Protein AF-A0A7V3CR57-F1 (afdb_monomer_lite)

Secondary structure (DSSP, 8-state):
-----EEEE-TT--EEEE--S---HHHHHHHHHHHHHHTGGGTHHHHHHHHHHHHHHH--EE-TTSEE-TT-B-S--TT-EE-TT-EE-TT-EE-TT-EEE-SS--SS--S-EE-TT-EE-TT-EEESS-EE-TT-EEPTT-EE-S-B-TT-EEETTTTEEE--TTS----

Radius of gyration: 16.25 Å; chains: 1; bounding box: 46×48×42 Å

pLDDT: mean 86.48, std 19.61, range [27.59, 98.75]

Structure (mmCIF, N/CA/C/O backbone):
data_AF-A0A7V3CR57-F1
#
_entry.id   AF-A0A7V3CR57-F1
#
loop_
_atom_site.group_PDB
_atom_site.id
_atom_site.type_symbol
_atom_site.label_atom_id
_atom_site.label_alt_id
_atom_site.label_comp_id
_atom_site.label_asym_id
_atom_site.label_entity_id
_atom_site.label_seq_id
_atom_site.pdbx_PDB_ins_code
_atom_site.Cartn_x
_atom_site.Cartn_y
_atom_site.Cartn_z
_atom_site.occupancy
_atom_site.B_iso_or_equiv
_atom_site.auth_seq_id
_atom_site.auth_comp_id
_atom_site.auth_asym_id
_atom_site.auth_atom_id
_atom_site.pdbx_PDB_model_num
ATOM 1 N N . MET A 1 1 ? -7.092 1.877 27.125 1.00 27.59 1 MET A N 1
ATOM 2 C CA . MET A 1 1 ? -7.944 1.140 26.165 1.00 27.59 1 MET A CA 1
ATOM 3 C C . MET A 1 1 ? -7.720 1.702 24.770 1.00 27.59 1 MET A C 1
ATOM 5 O O . MET A 1 1 ? -8.036 2.859 24.528 1.00 27.59 1 MET A O 1
ATOM 9 N N . SER A 1 2 ? -7.042 0.931 23.917 1.00 32.34 2 SER A N 1
ATOM 10 C CA . SER A 1 2 ? -6.580 1.329 22.581 1.00 32.34 2 SER A CA 1
ATOM 11 C C . SER A 1 2 ? -7.723 1.211 21.572 1.00 32.34 2 SER A C 1
ATOM 13 O O . SER A 1 2 ? -8.322 0.146 21.473 1.00 32.34 2 SER A O 1
ATOM 15 N N . ALA A 1 3 ? -8.020 2.283 20.836 1.00 33.44 3 ALA A N 1
ATOM 16 C CA . ALA A 1 3 ? -8.978 2.278 19.732 1.00 33.44 3 ALA A CA 1
ATOM 17 C C . ALA A 1 3 ? -8.383 1.498 18.545 1.00 33.44 3 ALA A C 1
ATOM 19 O O . ALA A 1 3 ? -7.782 2.085 17.645 1.00 33.44 3 ALA A O 1
ATOM 20 N N . TYR A 1 4 ? -8.465 0.170 18.607 1.00 40.38 4 TYR A N 1
ATOM 21 C CA . TYR A 1 4 ? -8.192 -0.716 17.480 1.00 40.38 4 TYR A CA 1
ATOM 22 C C . TYR A 1 4 ? -9.405 -0.717 16.561 1.00 40.38 4 TYR A C 1
ATOM 24 O O . TYR A 1 4 ? -10.525 -0.691 17.060 1.00 40.38 4 TYR A O 1
ATOM 32 N N . VAL A 1 5 ? -9.142 -0.698 15.250 1.00 47.59 5 VAL A N 1
ATOM 33 C CA . VAL A 1 5 ? -10.081 -0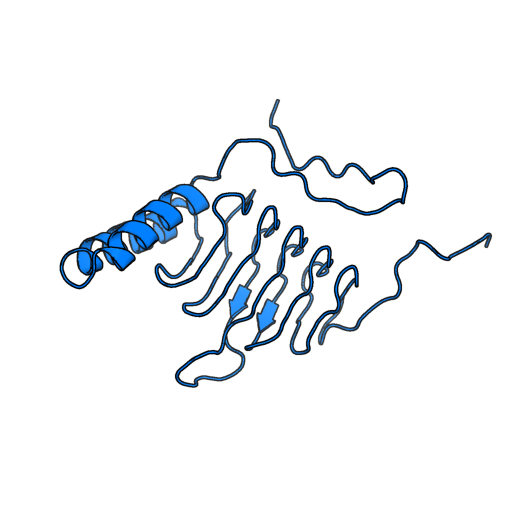.899 14.133 1.00 47.59 5 VAL A CA 1
ATOM 34 C C . VAL A 1 5 ? -11.420 -1.446 14.614 1.00 47.59 5 VAL A C 1
ATOM 36 O O . VAL A 1 5 ? -11.501 -2.601 15.030 1.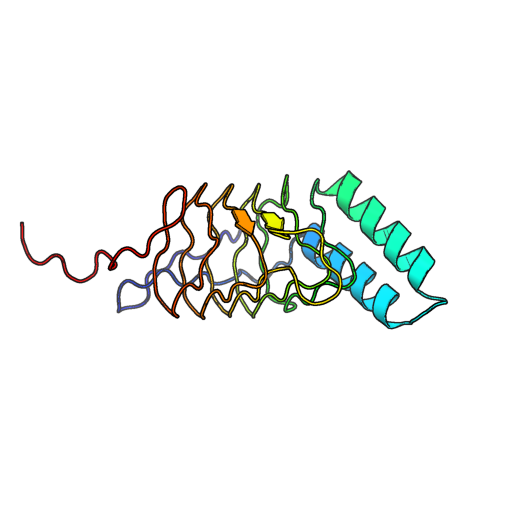00 47.59 5 VAL A O 1
ATOM 39 N N . GLU A 1 6 ? -12.463 -0.622 14.576 1.00 42.06 6 GLU A N 1
ATOM 40 C CA . GLU A 1 6 ? -13.809 -1.123 14.813 1.00 42.06 6 GLU A CA 1
ATOM 41 C C . GLU A 1 6 ? -14.145 -1.992 13.595 1.00 42.06 6 GLU A C 1
ATOM 43 O O . GLU A 1 6 ? -14.562 -1.492 12.553 1.00 42.06 6 GLU A O 1
ATOM 48 N N . MET A 1 7 ? -13.870 -3.297 13.690 1.00 45.91 7 MET A N 1
ATOM 49 C CA . MET A 1 7 ? -14.353 -4.318 12.758 1.00 45.91 7 MET A CA 1
ATOM 50 C C . MET A 1 7 ? -15.847 -4.524 13.027 1.00 45.91 7 MET A C 1
ATOM 52 O O . MET A 1 7 ? -16.288 -5.600 13.415 1.00 45.91 7 MET A O 1
ATOM 56 N N . CYS A 1 8 ? -16.625 -3.451 12.918 1.00 36.47 8 CYS A N 1
ATOM 57 C CA . CYS A 1 8 ? -18.067 -3.525 13.023 1.00 36.47 8 CYS A CA 1
ATOM 58 C C . CYS A 1 8 ? -18.576 -3.909 11.639 1.00 36.47 8 CYS A C 1
ATOM 60 O O . CYS A 1 8 ? -18.427 -3.143 10.682 1.00 36.47 8 CYS A O 1
ATOM 62 N N . GLY A 1 9 ? -19.134 -5.113 11.523 1.00 40.66 9 GLY A N 1
ATOM 63 C CA . GLY A 1 9 ? -19.976 -5.432 10.383 1.00 40.66 9 GLY A CA 1
ATOM 64 C C . GLY A 1 9 ? -21.080 -4.380 10.316 1.00 40.66 9 GLY A C 1
ATOM 65 O O . GLY A 1 9 ? -21.832 -4.222 11.276 1.00 40.66 9 GLY A O 1
ATOM 66 N N . ASP A 1 10 ? -21.183 -3.639 9.210 1.00 44.78 10 ASP A N 1
ATOM 67 C CA . ASP A 1 10 ? -22.400 -2.857 8.951 1.00 44.78 10 ASP A CA 1
ATOM 68 C C . ASP A 1 10 ? -23.616 -3.810 9.005 1.00 44.78 10 ASP A C 1
ATOM 70 O O . ASP A 1 10 ? -23.465 -5.026 8.879 1.00 44.78 10 ASP A O 1
ATOM 74 N N . ARG A 1 11 ? -24.842 -3.288 9.107 1.00 41.59 11 ARG A N 1
ATOM 75 C CA . ARG A 1 11 ? -26.119 -4.034 9.067 1.00 41.59 11 ARG A CA 1
ATOM 76 C C . ARG A 1 11 ? -26.283 -4.971 7.853 1.00 41.59 11 ARG A C 1
ATOM 78 O O . ARG A 1 11 ? -27.283 -5.670 7.760 1.00 41.59 11 ARG A O 1
ATOM 85 N N . LYS A 1 12 ? -25.319 -4.978 6.926 1.00 43.38 12 LYS A N 1
ATOM 86 C CA . LYS A 1 12 ? -25.190 -5.846 5.749 1.00 43.38 12 LYS A CA 1
ATOM 87 C C . LYS A 1 12 ? -24.004 -6.833 5.815 1.00 43.38 12 LYS A C 1
ATOM 89 O O . LYS A 1 12 ? -23.621 -7.358 4.780 1.00 43.38 12 LYS A O 1
ATOM 94 N N . GLY A 1 13 ? -23.361 -7.027 6.971 1.00 43.16 13 GLY A N 1
ATOM 95 C CA . GLY A 1 13 ? -22.243 -7.969 7.148 1.00 43.16 13 GLY A CA 1
ATOM 96 C C . GLY A 1 13 ? -20.909 -7.550 6.508 1.00 43.16 13 GLY A C 1
ATOM 97 O O . GLY A 1 13 ? -19.979 -8.348 6.451 1.00 43.16 13 GLY A O 1
ATOM 98 N N . ARG A 1 14 ? -20.779 -6.305 6.026 1.00 45.66 14 ARG A N 1
ATOM 99 C CA . ARG A 1 14 ? -19.540 -5.804 5.406 1.00 45.66 14 ARG A CA 1
ATOM 100 C C . ARG A 1 14 ? -18.522 -5.374 6.458 1.00 45.66 14 ARG A C 1
ATOM 102 O O . ARG A 1 14 ? -18.848 -4.559 7.320 1.00 45.66 14 ARG A O 1
ATOM 109 N N . ILE A 1 15 ? -17.290 -5.875 6.347 1.00 50.78 15 ILE A N 1
ATOM 110 C CA . ILE A 1 15 ? -16.152 -5.446 7.169 1.00 50.78 15 ILE A CA 1
ATOM 111 C C . ILE A 1 15 ? -15.743 -4.047 6.703 1.00 50.78 15 ILE A C 1
ATOM 113 O O . ILE A 1 15 ? -15.013 -3.899 5.729 1.00 50.78 15 ILE A O 1
ATOM 117 N N . VAL A 1 16 ? -16.230 -3.011 7.387 1.00 48.28 16 VAL A N 1
ATOM 118 C CA . VAL A 1 16 ? -15.822 -1.628 7.121 1.00 48.28 16 VAL A CA 1
ATOM 119 C C . VAL A 1 16 ? -14.754 -1.254 8.131 1.00 48.28 16 VAL A C 1
ATOM 121 O O . VAL A 1 16 ? -15.020 -1.151 9.327 1.00 48.28 16 VAL A O 1
ATOM 124 N N . ALA A 1 17 ? -13.534 -1.031 7.661 1.00 51.44 17 ALA A N 1
ATOM 125 C CA . ALA A 1 17 ? -12.469 -0.595 8.537 1.00 51.44 17 ALA A CA 1
ATOM 126 C C . ALA A 1 17 ? -12.650 0.890 8.893 1.00 51.44 17 ALA A C 1
ATOM 128 O O . ALA A 1 17 ? -12.339 1.782 8.108 1.00 51.44 17 ALA A O 1
ATOM 129 N N . ARG A 1 18 ? -13.176 1.183 10.088 1.00 51.72 18 ARG A N 1
ATOM 130 C CA . ARG A 1 18 ? -13.231 2.558 10.601 1.00 51.72 18 ARG A CA 1
ATOM 131 C C . ARG A 1 18 ? -11.968 2.869 11.394 1.00 51.72 18 ARG A C 1
ATOM 133 O O . ARG A 1 18 ? -11.737 2.340 12.481 1.00 51.72 18 ARG A O 1
ATOM 140 N N . SER A 1 19 ? -11.143 3.748 10.829 1.00 52.56 19 SER A N 1
ATOM 141 C CA . SER A 1 19 ? -9.945 4.291 11.469 1.00 52.56 19 SER A CA 1
ATOM 142 C C . SER A 1 19 ? -10.336 5.118 12.700 1.00 52.56 19 SER A C 1
ATOM 144 O O . SER A 1 19 ? -10.881 6.220 12.599 1.00 52.56 19 SER A O 1
ATOM 146 N N . GLY A 1 20 ? -10.063 4.583 13.894 1.00 55.31 20 GLY A N 1
ATOM 147 C CA . GLY A 1 20 ? -10.081 5.360 15.129 1.00 55.31 20 GLY A CA 1
ATOM 148 C C . GLY A 1 20 ? -9.110 6.539 15.006 1.00 55.31 20 GLY A C 1
ATOM 149 O O . GLY A 1 20 ? -8.018 6.407 14.467 1.00 55.31 20 GLY A O 1
ATOM 150 N N . ARG A 1 21 ? -9.509 7.708 15.514 1.00 56.12 21 ARG A N 1
ATOM 151 C CA . ARG A 1 21 ? -8.986 9.065 15.229 1.00 56.12 21 ARG A CA 1
ATOM 152 C C . ARG A 1 21 ? -7.475 9.338 15.473 1.00 56.12 21 ARG A C 1
ATOM 154 O O . ARG A 1 21 ? -7.060 10.496 15.476 1.00 56.12 21 ARG A O 1
ATOM 161 N N . ARG A 1 22 ? -6.621 8.331 15.701 1.00 66.25 22 ARG A N 1
ATOM 162 C CA . ARG A 1 22 ? -5.174 8.478 15.943 1.00 66.25 22 ARG A CA 1
ATOM 163 C C . ARG A 1 22 ? -4.346 7.923 14.780 1.00 66.25 22 ARG A C 1
ATOM 165 O O . ARG A 1 22 ? -4.154 6.720 14.654 1.00 66.25 22 ARG A O 1
ATOM 172 N N . ARG A 1 23 ? -3.763 8.834 13.992 1.00 79.06 23 ARG A N 1
ATOM 173 C CA . ARG A 1 23 ? -2.729 8.515 12.989 1.00 79.06 23 ARG A CA 1
ATOM 174 C C . ARG A 1 23 ? -1.523 7.845 13.648 1.00 79.06 23 ARG A C 1
ATOM 176 O O . ARG A 1 23 ? -1.007 8.394 14.632 1.00 79.06 23 ARG A O 1
ATOM 183 N N . SER A 1 24 ? -1.054 6.736 13.072 1.00 85.25 24 SER A N 1
ATOM 184 C CA . SER A 1 24 ? 0.176 6.066 13.500 1.00 85.25 24 SER A CA 1
ATOM 185 C C . SER A 1 24 ? 1.406 6.945 13.255 1.00 85.25 24 SER A C 1
ATOM 187 O O . SER A 1 24 ? 1.379 7.875 12.443 1.00 85.25 24 SER A O 1
ATOM 189 N N . VAL A 1 25 ? 2.492 6.670 13.982 1.00 90.12 25 VAL A N 1
ATOM 190 C CA . VAL A 1 25 ? 3.756 7.417 13.852 1.00 90.12 25 VAL A CA 1
ATOM 191 C C . VAL A 1 25 ? 4.277 7.362 12.412 1.00 90.12 25 VAL A C 1
ATOM 193 O O . VAL A 1 25 ? 4.692 8.391 11.884 1.00 90.12 25 VAL A O 1
ATOM 196 N N . ALA A 1 26 ? 4.157 6.206 11.749 1.00 90.75 26 ALA A N 1
ATOM 197 C CA . ALA A 1 26 ? 4.559 6.021 10.354 1.00 90.75 26 ALA A CA 1
ATOM 198 C C . ALA A 1 26 ? 3.813 6.973 9.408 1.00 90.75 26 ALA A C 1
ATOM 200 O O . ALA A 1 26 ? 4.446 7.704 8.651 1.00 90.75 26 ALA A O 1
ATOM 201 N N . VAL A 1 27 ? 2.479 7.043 9.510 1.00 92.25 27 VAL A N 1
ATOM 202 C CA . VAL A 1 27 ? 1.662 7.930 8.663 1.00 92.25 27 VAL A CA 1
ATOM 203 C C . VAL A 1 27 ? 1.990 9.402 8.922 1.00 92.25 27 VAL A C 1
ATOM 205 O O . VAL A 1 27 ? 2.058 10.190 7.985 1.00 92.25 27 VAL A O 1
ATOM 208 N N . ARG A 1 28 ? 2.243 9.800 10.177 1.00 93.25 28 ARG A N 1
ATOM 209 C CA . ARG A 1 28 ? 2.628 11.187 10.502 1.00 93.25 28 ARG A CA 1
ATOM 210 C C . ARG A 1 28 ? 3.968 11.574 9.877 1.00 93.25 28 ARG A C 1
ATOM 212 O O . ARG A 1 28 ? 4.059 12.640 9.275 1.00 93.25 28 ARG A O 1
ATOM 219 N N . LEU A 1 29 ? 4.985 10.723 10.015 1.00 94.12 29 LEU A N 1
ATOM 220 C CA . LEU A 1 29 ? 6.309 10.974 9.441 1.00 94.12 29 LEU A CA 1
ATOM 221 C C . LEU A 1 29 ? 6.267 10.966 7.910 1.00 94.12 29 LEU A C 1
ATOM 223 O O . LEU A 1 29 ? 6.880 11.831 7.287 1.00 94.12 29 LEU A O 1
ATOM 227 N N . TYR A 1 30 ? 5.486 10.059 7.315 1.00 95.88 30 TYR A N 1
ATOM 228 C CA . TYR A 1 30 ? 5.212 10.071 5.882 1.00 95.88 30 TYR A CA 1
ATOM 229 C C . TYR A 1 30 ? 4.575 11.396 5.444 1.00 95.88 30 TYR A C 1
ATOM 231 O O . TYR A 1 30 ? 5.086 12.010 4.520 1.00 95.88 30 TYR A O 1
ATOM 239 N N . LEU A 1 31 ? 3.525 11.890 6.113 1.00 94.75 31 LEU A N 1
ATOM 240 C CA . LEU A 1 31 ? 2.863 13.143 5.718 1.00 94.75 31 LEU A CA 1
ATOM 241 C C . LEU A 1 31 ? 3.821 14.345 5.757 1.00 94.75 31 LEU A C 1
ATOM 243 O O . LEU A 1 31 ? 3.773 15.195 4.869 1.00 94.75 31 LEU A O 1
ATOM 247 N N . LEU A 1 32 ? 4.714 14.402 6.751 1.00 95.25 32 LEU A N 1
ATOM 248 C CA . LEU A 1 32 ? 5.763 15.426 6.819 1.00 95.25 32 LEU A CA 1
ATOM 249 C C . LEU A 1 32 ? 6.773 15.275 5.674 1.00 95.25 32 LEU A C 1
ATOM 251 O O . LEU A 1 32 ? 7.138 16.261 5.037 1.00 95.25 32 LEU A O 1
ATOM 255 N N . SER A 1 33 ? 7.207 14.042 5.397 1.00 95.19 33 SER A N 1
ATOM 256 C CA . SER A 1 33 ? 8.144 13.738 4.313 1.00 95.19 33 SER A CA 1
ATOM 257 C C . SER A 1 33 ? 7.543 14.050 2.937 1.00 95.19 33 SER A C 1
ATOM 259 O O . SER A 1 33 ? 8.197 14.685 2.113 1.00 95.19 33 SER A O 1
ATOM 261 N N . HIS A 1 34 ? 6.276 13.694 2.718 1.00 96.12 34 HIS A N 1
ATOM 262 C CA . HIS A 1 34 ? 5.510 14.001 1.516 1.00 96.12 34 HIS A CA 1
ATOM 263 C C . HIS A 1 34 ? 5.361 15.512 1.332 1.00 96.12 34 HIS A C 1
ATOM 265 O O . HIS A 1 34 ? 5.704 16.034 0.277 1.00 96.12 34 HIS A O 1
ATOM 271 N N . GLY A 1 35 ? 4.956 16.244 2.376 1.00 94.44 35 GLY A N 1
ATOM 272 C CA . GLY A 1 35 ? 4.873 17.707 2.327 1.00 94.44 35 GLY A CA 1
ATOM 273 C C . GLY A 1 35 ? 6.213 18.368 1.981 1.00 94.44 35 GLY A C 1
ATOM 274 O O . GLY A 1 35 ? 6.266 19.252 1.128 1.00 94.44 35 GLY A O 1
ATOM 275 N N . ALA A 1 36 ? 7.314 17.891 2.569 1.00 93.75 36 ALA A N 1
ATOM 276 C CA . ALA A 1 36 ? 8.659 18.349 2.229 1.00 93.75 36 ALA A CA 1
ATOM 277 C C . ALA A 1 36 ? 9.051 18.008 0.781 1.00 93.75 36 ALA A C 1
ATOM 279 O O . ALA A 1 36 ? 9.702 18.807 0.113 1.00 93.75 36 ALA A O 1
ATOM 280 N N . CYS A 1 37 ? 8.634 16.846 0.271 1.00 94.00 37 CYS A N 1
ATOM 281 C CA . CYS A 1 37 ? 8.862 16.452 -1.117 1.00 94.00 37 CYS A CA 1
ATOM 282 C C . CYS A 1 37 ? 8.123 17.381 -2.093 1.00 94.00 37 CYS A C 1
ATOM 284 O O . CYS A 1 37 ? 8.688 17.770 -3.116 1.00 94.00 37 CYS A O 1
ATOM 286 N N . GLN A 1 38 ? 6.894 17.783 -1.756 1.00 92.50 38 GLN A N 1
ATOM 287 C CA . GLN A 1 38 ? 6.087 18.700 -2.567 1.00 92.50 38 GLN A CA 1
ATOM 288 C C . GLN A 1 38 ? 6.625 20.141 -2.566 1.00 92.50 38 GLN A C 1
ATOM 290 O O . GLN A 1 38 ? 6.359 20.895 -3.498 1.00 92.50 38 GLN A O 1
ATOM 295 N N . ALA A 1 39 ? 7.451 20.522 -1.585 1.00 90.62 39 ALA A N 1
ATOM 296 C CA . ALA A 1 39 ? 8.143 21.817 -1.559 1.00 90.62 39 ALA A CA 1
ATOM 297 C C . ALA A 1 39 ? 9.292 21.931 -2.593 1.00 90.62 39 ALA A C 1
ATOM 299 O O . ALA A 1 39 ? 10.031 22.918 -2.616 1.00 90.62 39 ALA A O 1
ATOM 300 N N . GLY A 1 40 ? 9.467 20.926 -3.456 1.00 89.25 40 GLY A N 1
ATOM 301 C CA . GLY A 1 40 ? 10.405 20.951 -4.572 1.00 89.25 40 GLY A CA 1
ATOM 302 C C . GLY A 1 40 ? 11.859 20.705 -4.163 1.00 89.25 40 GLY A C 1
ATOM 303 O O . GLY A 1 40 ? 12.162 20.051 -3.163 1.00 89.25 40 GLY A O 1
ATOM 304 N N . ARG A 1 41 ? 12.800 21.218 -4.969 1.00 87.94 41 ARG A N 1
ATOM 305 C CA . ARG A 1 41 ? 14.237 20.889 -4.868 1.00 87.94 41 ARG A CA 1
ATOM 306 C C . ARG A 1 41 ? 14.844 21.200 -3.496 1.00 87.94 41 ARG A C 1
ATOM 308 O O . ARG A 1 41 ? 15.721 20.464 -3.052 1.00 87.94 41 ARG A O 1
ATOM 315 N N . LEU A 1 42 ? 14.383 22.261 -2.835 1.00 88.44 42 LEU A N 1
ATOM 316 C CA . LEU A 1 42 ? 14.905 22.671 -1.530 1.00 88.44 42 LEU A CA 1
ATOM 317 C C . LEU A 1 42 ? 14.374 21.792 -0.385 1.00 88.44 42 LEU A C 1
ATOM 319 O O . LEU A 1 42 ? 15.081 21.572 0.593 1.00 88.44 42 LEU A O 1
ATOM 323 N N . GLY A 1 43 ? 13.163 21.244 -0.524 1.00 92.31 43 GLY A N 1
ATOM 324 C CA . GLY A 1 43 ? 12.563 20.339 0.460 1.00 92.31 43 GLY A CA 1
ATOM 325 C C . GLY A 1 43 ? 13.009 18.880 0.322 1.00 92.31 43 GLY A C 1
ATOM 326 O O . GLY A 1 43 ? 12.924 18.117 1.283 1.00 92.31 43 GLY A O 1
ATOM 327 N N . TRP A 1 44 ? 13.559 18.486 -0.832 1.00 92.00 44 TRP A N 1
ATOM 328 C CA . TRP A 1 44 ? 13.986 17.107 -1.105 1.00 92.00 44 TRP A CA 1
ATOM 329 C C . TRP A 1 44 ? 14.988 16.511 -0.092 1.00 92.00 44 TRP A C 1
ATOM 331 O O . TRP A 1 44 ? 14.761 15.381 0.354 1.00 92.00 44 TRP A O 1
ATOM 341 N N . PRO A 1 45 ? 16.062 17.213 0.333 1.00 93.94 45 PRO A N 1
ATOM 342 C CA . PRO A 1 45 ? 16.968 16.689 1.358 1.00 93.94 45 PRO A CA 1
ATOM 343 C C . PRO A 1 45 ? 16.245 16.415 2.683 1.00 93.94 45 PRO A C 1
ATOM 345 O O . PRO A 1 45 ? 16.484 15.394 3.329 1.00 93.94 45 PRO A O 1
ATOM 348 N N . PHE A 1 46 ? 15.309 17.291 3.057 1.00 94.44 46 PHE A N 1
ATOM 349 C CA . PHE A 1 46 ? 14.519 17.147 4.275 1.00 94.44 46 PHE A CA 1
ATOM 350 C C . PHE A 1 46 ? 13.501 16.005 4.165 1.00 94.44 46 PHE A C 1
ATOM 352 O O . PHE A 1 46 ? 13.373 15.201 5.088 1.00 94.44 46 PHE A O 1
ATOM 359 N N . ALA A 1 47 ? 12.853 15.853 3.005 1.00 94.62 47 ALA A N 1
ATOM 360 C CA . ALA A 1 47 ? 11.984 14.717 2.710 1.00 94.62 47 ALA A CA 1
ATOM 361 C C . ALA A 1 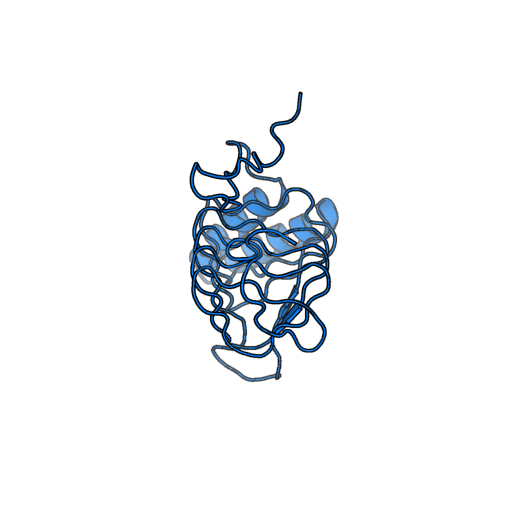47 ? 12.731 13.387 2.882 1.00 94.62 47 ALA A C 1
ATOM 363 O O . ALA A 1 47 ? 12.227 12.479 3.547 1.00 94.62 47 ALA A O 1
ATOM 364 N N . LYS A 1 48 ? 13.962 13.293 2.355 1.00 94.50 48 LYS A N 1
ATOM 365 C CA . LYS A 1 48 ? 14.833 12.120 2.513 1.00 94.50 48 LYS A CA 1
ATOM 366 C C . LYS A 1 48 ? 15.199 11.859 3.971 1.00 94.50 48 LYS A C 1
ATOM 368 O O . LYS A 1 48 ? 15.088 10.717 4.407 1.00 94.50 48 LYS A O 1
ATOM 373 N N . LEU A 1 49 ? 15.595 12.883 4.725 1.00 95.81 49 LEU A N 1
ATOM 374 C CA . LEU A 1 49 ? 15.918 12.743 6.148 1.00 95.81 49 LEU A CA 1
ATOM 375 C C . LEU A 1 49 ? 14.723 12.212 6.956 1.00 95.81 49 LEU A C 1
ATOM 377 O O . LEU A 1 49 ? 14.872 11.278 7.748 1.00 95.81 49 LEU A O 1
ATOM 381 N N . LEU A 1 50 ? 13.532 12.770 6.727 1.00 94.94 50 LEU A N 1
ATOM 382 C CA . LEU A 1 50 ? 12.299 12.327 7.380 1.00 94.94 50 LEU A CA 1
ATOM 383 C C . LEU A 1 50 ? 11.932 10.892 6.996 1.00 94.94 50 LEU A C 1
ATOM 385 O O . LEU A 1 50 ? 11.548 10.108 7.859 1.00 94.94 50 LEU A O 1
ATOM 389 N N . HIS A 1 51 ? 12.091 10.534 5.723 1.00 95.00 51 HIS A N 1
ATOM 390 C CA . HIS A 1 51 ? 11.846 9.182 5.232 1.00 95.00 51 HIS A CA 1
ATOM 391 C C . HIS A 1 51 ? 12.793 8.157 5.874 1.00 95.00 51 HIS A C 1
ATOM 393 O O . HIS A 1 51 ? 12.340 7.136 6.387 1.00 95.00 51 HIS A O 1
ATOM 399 N N . TRP A 1 52 ? 14.096 8.445 5.936 1.00 96.31 52 TRP A N 1
ATOM 400 C CA . TRP A 1 52 ? 15.064 7.585 6.628 1.00 96.31 52 TRP A CA 1
ATOM 401 C C . TRP A 1 52 ? 14.753 7.447 8.120 1.00 96.31 52 TRP A C 1
ATOM 403 O O . TRP A 1 52 ? 14.768 6.339 8.653 1.00 96.31 52 TRP A O 1
ATOM 413 N N . THR A 1 53 ? 14.398 8.550 8.778 1.00 95.31 53 THR A N 1
ATOM 414 C CA . THR A 1 53 ? 13.954 8.536 10.178 1.00 95.31 53 THR A CA 1
ATOM 415 C C . THR A 1 53 ? 12.713 7.655 10.361 1.00 95.31 53 THR A C 1
ATOM 417 O O . THR A 1 53 ? 12.664 6.847 11.287 1.00 95.31 53 THR A O 1
ATOM 420 N N . ALA A 1 54 ? 11.729 7.745 9.459 1.00 94.31 54 ALA A N 1
ATOM 421 C CA . ALA A 1 54 ? 10.537 6.900 9.487 1.00 94.31 54 ALA A CA 1
ATOM 422 C C . ALA A 1 54 ? 10.882 5.410 9.362 1.00 94.31 54 ALA A C 1
ATOM 424 O O . ALA A 1 54 ? 10.367 4.605 10.143 1.00 94.31 54 ALA A O 1
ATOM 425 N N . LYS A 1 55 ? 11.799 5.056 8.453 1.00 94.88 55 LYS A N 1
ATOM 426 C CA . LYS A 1 55 ? 12.280 3.678 8.276 1.00 94.88 55 LYS A CA 1
ATOM 427 C C . LYS A 1 55 ? 12.918 3.130 9.548 1.00 94.88 55 LYS A C 1
ATOM 429 O O . LYS A 1 55 ? 12.573 2.030 9.965 1.00 94.88 55 LYS A O 1
ATOM 434 N N . ILE A 1 56 ? 13.787 3.908 10.194 1.00 96.25 56 ILE A N 1
ATOM 435 C CA . ILE A 1 56 ? 14.478 3.491 11.423 1.00 96.25 56 ILE A CA 1
ATOM 436 C C . ILE A 1 56 ? 13.492 3.325 12.587 1.00 96.25 56 ILE A C 1
ATOM 438 O O . ILE A 1 56 ? 13.549 2.331 13.303 1.00 96.25 56 ILE A O 1
ATOM 442 N N . LEU A 1 57 ? 12.573 4.277 12.774 1.00 95.00 57 LEU A N 1
ATOM 443 C CA . LEU A 1 57 ? 11.683 4.289 13.940 1.00 95.00 57 LEU A CA 1
ATOM 444 C C . LEU A 1 57 ? 10.491 3.335 13.824 1.00 95.00 57 LEU A C 1
ATOM 446 O O . LEU A 1 57 ? 9.955 2.903 14.841 1.00 95.00 57 LEU A O 1
ATOM 450 N N . THR A 1 58 ? 10.023 3.059 12.605 1.00 94.00 58 THR A N 1
ATOM 451 C CA . THR A 1 58 ? 8.755 2.338 12.389 1.00 94.00 58 THR A CA 1
ATOM 452 C C . THR A 1 58 ? 8.900 1.046 11.594 1.00 94.00 58 THR A C 1
ATOM 454 O O . THR A 1 58 ? 7.940 0.280 11.518 1.00 94.00 58 THR A O 1
ATOM 457 N N . ALA A 1 59 ? 10.080 0.797 11.013 1.00 96.56 59 ALA A N 1
ATOM 458 C CA . ALA A 1 59 ? 10.332 -0.294 10.073 1.00 96.56 59 ALA A CA 1
ATOM 459 C C . ALA A 1 59 ? 9.378 -0.304 8.859 1.00 96.56 59 ALA A C 1
ATOM 461 O O . ALA A 1 59 ? 9.165 -1.354 8.252 1.00 96.56 59 ALA A O 1
ATOM 462 N N . ALA A 1 60 ? 8.811 0.858 8.515 1.00 96.94 60 ALA A N 1
ATOM 463 C CA . ALA A 1 60 ? 7.985 1.069 7.334 1.00 96.94 60 ALA A CA 1
ATOM 464 C C . ALA A 1 60 ? 8.758 1.858 6.277 1.00 96.94 60 ALA A C 1
ATOM 466 O O . ALA A 1 60 ? 9.406 2.859 6.589 1.00 96.94 60 ALA A O 1
ATOM 467 N N . ASP A 1 61 ? 8.649 1.432 5.025 1.00 98.00 61 ASP A N 1
ATOM 468 C CA . ASP A 1 61 ? 9.254 2.075 3.866 1.00 98.00 61 ASP A CA 1
ATOM 469 C C . ASP A 1 61 ? 8.157 2.659 2.971 1.00 98.00 61 ASP A C 1
ATOM 471 O O . ASP A 1 61 ? 7.601 1.979 2.111 1.00 98.00 61 ASP A O 1
ATOM 475 N N . ILE A 1 62 ? 7.786 3.913 3.224 1.00 97.88 62 ILE A N 1
ATOM 476 C CA . ILE A 1 62 ? 6.759 4.624 2.454 1.00 97.88 62 ILE A CA 1
ATOM 477 C C . ILE A 1 62 ? 7.461 5.715 1.656 1.00 97.88 62 ILE A C 1
ATOM 479 O O . ILE A 1 62 ? 8.021 6.650 2.242 1.00 97.88 62 ILE A O 1
ATOM 483 N N . ASP A 1 63 ? 7.455 5.587 0.330 1.00 97.62 63 ASP A N 1
ATOM 484 C CA . ASP A 1 63 ? 8.105 6.558 -0.542 1.00 97.62 63 ASP A CA 1
ATOM 485 C C . ASP A 1 63 ? 7.451 7.948 -0.382 1.00 97.62 63 ASP A C 1
ATOM 487 O O . ASP A 1 63 ? 6.221 8.054 -0.408 1.00 97.62 63 ASP A O 1
ATOM 491 N N . PRO A 1 64 ? 8.232 9.036 -0.235 1.00 97.12 64 PRO A N 1
ATOM 492 C CA . PRO A 1 64 ? 7.685 10.382 -0.060 1.00 97.12 64 PRO A CA 1
ATOM 493 C C . PRO A 1 64 ? 6.829 10.875 -1.230 1.00 97.12 64 PRO A C 1
ATOM 495 O O . PRO A 1 64 ? 6.078 11.827 -1.054 1.00 97.12 64 PRO A O 1
ATOM 498 N N . ARG A 1 65 ? 6.948 10.280 -2.421 1.00 96.88 65 ARG A N 1
ATOM 499 C CA . ARG A 1 65 ? 6.182 10.649 -3.622 1.00 96.88 65 ARG A CA 1
ATOM 500 C C . ARG A 1 65 ? 4.898 9.840 -3.796 1.00 96.88 65 ARG A C 1
ATOM 502 O O . ARG A 1 65 ? 4.094 10.192 -4.659 1.00 96.88 65 ARG A O 1
ATOM 509 N N . ALA A 1 66 ? 4.691 8.796 -2.989 1.00 97.75 66 ALA A N 1
ATOM 510 C CA . ALA A 1 66 ? 3.419 8.085 -2.954 1.00 97.75 66 ALA A CA 1
ATOM 511 C C . ALA A 1 66 ? 2.286 9.046 -2.553 1.00 97.75 66 ALA A C 1
ATOM 513 O O . ALA A 1 66 ? 2.533 10.074 -1.925 1.00 97.75 66 ALA A O 1
ATOM 514 N N . HIS A 1 67 ? 1.044 8.712 -2.904 1.00 98.06 67 HIS A N 1
ATOM 515 C CA . HIS A 1 67 ? -0.129 9.529 -2.584 1.00 98.06 67 HIS A CA 1
ATOM 516 C C . HIS A 1 67 ? -1.092 8.757 -1.684 1.00 98.06 67 HIS A C 1
ATOM 518 O O . HIS A 1 67 ? -1.986 8.055 -2.150 1.00 98.06 67 HIS A O 1
ATOM 524 N N . LEU A 1 68 ? -0.908 8.884 -0.373 1.00 97.38 68 LEU A N 1
ATOM 525 C CA . LEU A 1 68 ? -1.799 8.303 0.631 1.00 97.38 68 LEU A CA 1
ATOM 526 C C . LEU A 1 68 ? -2.761 9.364 1.159 1.00 97.38 68 LEU A C 1
ATOM 528 O O . LEU A 1 68 ? -2.340 10.451 1.569 1.00 97.38 68 LEU A O 1
ATOM 532 N N . HIS A 1 69 ? -4.042 9.017 1.238 1.00 95.81 69 HIS A N 1
ATOM 533 C CA . HIS A 1 69 ? -5.022 9.856 1.907 1.00 95.81 69 HIS A CA 1
ATOM 534 C C . HIS A 1 69 ? -4.669 10.039 3.404 1.00 95.81 69 HIS A C 1
ATOM 536 O O . HIS A 1 69 ? -4.248 9.083 4.062 1.00 95.81 69 HIS A O 1
ATOM 542 N N . PRO A 1 70 ? -4.891 11.223 4.016 1.00 90.62 70 PRO A N 1
ATOM 543 C CA . PRO A 1 70 ? -4.519 11.482 5.415 1.00 90.62 70 PRO A CA 1
ATOM 544 C C . PRO A 1 70 ? -5.245 10.645 6.482 1.00 90.62 70 PRO A C 1
ATOM 546 O O . PRO A 1 70 ? -4.930 10.780 7.673 1.00 90.62 70 PRO A O 1
ATOM 549 N N . THR A 1 71 ? -6.247 9.853 6.090 1.00 91.06 71 THR A N 1
ATOM 550 C CA . THR A 1 71 ? -7.009 8.956 6.976 1.00 91.06 71 THR A CA 1
ATOM 551 C C . THR A 1 71 ? -6.618 7.483 6.846 1.00 91.06 71 THR A C 1
ATOM 553 O O . THR A 1 71 ? -7.127 6.669 7.617 1.00 91.06 71 THR A O 1
ATOM 556 N N . VAL A 1 72 ? -5.679 7.147 5.946 1.00 93.19 72 VAL A N 1
ATOM 557 C CA . VAL A 1 72 ? -5.079 5.806 5.862 1.00 93.19 72 VAL A CA 1
ATOM 558 C C . VAL A 1 72 ? -4.557 5.389 7.232 1.00 93.19 72 VAL A C 1
ATOM 560 O O . VAL A 1 72 ? -3.911 6.168 7.945 1.00 93.19 72 VAL A O 1
ATOM 563 N N . TYR A 1 73 ? -4.840 4.144 7.600 1.00 91.44 73 TYR A N 1
ATOM 564 C CA . TYR A 1 73 ? -4.531 3.615 8.915 1.00 91.44 73 TYR A CA 1
ATOM 565 C C . TYR A 1 73 ? -3.587 2.419 8.827 1.00 91.44 73 TYR A C 1
ATOM 567 O O . TYR A 1 73 ? -3.852 1.431 8.149 1.00 91.44 73 TYR A O 1
ATOM 575 N N . ILE A 1 74 ? -2.468 2.526 9.545 1.00 93.62 74 ILE A N 1
ATOM 576 C CA . ILE A 1 74 ? -1.413 1.512 9.597 1.00 93.62 74 ILE A CA 1
ATOM 577 C C . ILE A 1 74 ? -1.174 1.184 11.077 1.00 93.62 74 ILE A C 1
ATOM 579 O O . ILE A 1 74 ? -0.397 1.903 11.719 1.00 93.62 74 ILE A O 1
ATOM 583 N N . PRO A 1 75 ? -1.878 0.186 11.654 1.00 86.06 75 PRO A N 1
ATOM 584 C CA . PRO A 1 75 ? -1.840 -0.096 13.092 1.00 86.06 75 PRO A CA 1
ATOM 585 C C . PRO A 1 75 ? -0.459 -0.554 13.563 1.00 86.06 75 PRO A C 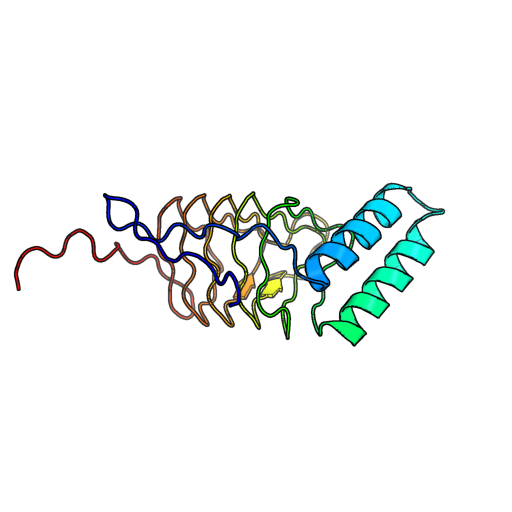1
ATOM 587 O O . PRO A 1 75 ? 0.056 -0.026 14.547 1.00 86.06 75 PRO A O 1
ATOM 590 N N . HIS A 1 76 ? 0.172 -1.472 12.824 1.00 89.75 76 HIS A N 1
ATOM 591 C CA . HIS A 1 76 ? 1.583 -1.805 13.010 1.00 89.75 76 HIS A CA 1
ATOM 592 C C . HIS A 1 76 ? 2.291 -1.732 11.665 1.00 89.75 76 HIS A C 1
ATOM 594 O O . HIS A 1 76 ? 1.994 -2.481 10.742 1.00 89.75 76 HIS A O 1
ATOM 600 N N . ALA A 1 77 ? 3.210 -0.782 11.548 1.00 93.19 77 ALA A N 1
ATOM 601 C CA . ALA A 1 77 ? 3.815 -0.436 10.269 1.00 93.19 77 ALA A CA 1
ATOM 602 C C . ALA A 1 77 ? 5.013 -1.327 9.895 1.00 93.19 77 ALA A C 1
ATOM 604 O O . ALA A 1 77 ? 5.562 -1.194 8.806 1.00 93.19 77 ALA A O 1
ATOM 605 N N . THR A 1 78 ? 5.411 -2.243 10.779 1.00 96.81 78 THR A N 1
ATOM 606 C CA . THR A 1 78 ? 6.573 -3.111 10.587 1.00 96.81 78 THR A CA 1
ATOM 607 C C . THR A 1 78 ? 6.468 -3.898 9.283 1.00 96.81 78 THR A C 1
ATOM 609 O O . THR A 1 78 ? 5.502 -4.632 9.061 1.00 96.81 78 THR A O 1
ATOM 612 N N . GLY A 1 79 ? 7.471 -3.739 8.418 1.00 96.31 79 GLY A N 1
ATOM 613 C CA . GLY A 1 79 ? 7.555 -4.432 7.134 1.00 96.31 79 GLY A CA 1
ATOM 614 C C . GLY A 1 79 ? 6.587 -3.915 6.067 1.00 96.31 79 GLY A C 1
ATOM 615 O O . GLY A 1 79 ? 6.475 -4.548 5.021 1.00 96.31 79 GLY A O 1
ATOM 616 N N . VAL A 1 80 ? 5.881 -2.804 6.311 1.00 98.44 80 VAL A N 1
ATOM 617 C CA . VAL A 1 80 ? 5.061 -2.154 5.282 1.00 98.44 80 VAL A CA 1
ATOM 618 C C . VAL A 1 80 ? 5.972 -1.468 4.270 1.00 98.44 80 VAL A C 1
ATOM 620 O O . VAL A 1 80 ? 6.844 -0.692 4.656 1.00 98.44 80 VAL A O 1
ATOM 623 N N . VAL A 1 81 ? 5.747 -1.720 2.982 1.00 98.62 81 VAL A N 1
ATOM 624 C CA . VAL A 1 81 ? 6.469 -1.085 1.874 1.00 98.62 81 VAL A CA 1
ATOM 625 C C . VAL A 1 81 ? 5.464 -0.508 0.883 1.00 98.62 81 VAL A C 1
ATOM 627 O O . VAL A 1 81 ? 4.606 -1.233 0.386 1.00 98.62 81 VAL A O 1
ATOM 630 N N . ILE A 1 82 ? 5.556 0.784 0.577 1.00 98.56 82 ILE A N 1
ATOM 631 C CA . ILE A 1 82 ? 4.667 1.471 -0.367 1.00 98.56 82 ILE A CA 1
ATOM 632 C C . ILE A 1 82 ? 5.517 2.290 -1.332 1.00 98.56 82 ILE A C 1
ATOM 634 O O . ILE A 1 82 ? 6.223 3.213 -0.926 1.00 98.56 82 ILE A O 1
ATOM 638 N N . GLY A 1 83 ? 5.457 1.932 -2.611 1.00 97.69 83 GLY A N 1
ATOM 639 C CA . GLY A 1 83 ? 6.325 2.518 -3.623 1.00 97.69 83 GLY A CA 1
ATOM 640 C C . GLY A 1 83 ? 5.868 3.863 -4.193 1.00 97.69 83 GLY A C 1
ATOM 641 O O . GLY A 1 83 ? 4.725 4.290 -4.045 1.00 97.69 83 GLY A O 1
ATOM 642 N N . GLU A 1 84 ? 6.794 4.502 -4.910 1.00 97.56 84 GLU A N 1
ATOM 643 C CA . GLU A 1 84 ? 6.736 5.891 -5.396 1.00 97.56 84 GLU A CA 1
ATOM 644 C C . GLU A 1 84 ? 5.425 6.298 -6.081 1.00 97.56 84 GLU A C 1
ATOM 646 O O . GLU A 1 84 ? 4.943 7.406 -5.888 1.00 97.56 84 GLU A O 1
ATOM 651 N N . THR A 1 85 ? 4.851 5.426 -6.912 1.00 97.88 85 THR A N 1
ATOM 652 C CA . THR A 1 85 ? 3.674 5.765 -7.735 1.00 97.88 85 THR A CA 1
ATOM 653 C C . THR A 1 85 ? 2.384 5.171 -7.188 1.00 97.88 85 THR A C 1
ATOM 655 O O . THR A 1 85 ? 1.416 5.045 -7.940 1.00 97.88 85 THR A O 1
ATOM 658 N N . ALA A 1 86 ? 2.391 4.694 -5.945 1.00 98.50 86 ALA A N 1
ATOM 659 C CA . ALA A 1 86 ? 1.208 4.123 -5.326 1.00 98.50 86 ALA A CA 1
ATOM 660 C C . ALA A 1 86 ? 0.221 5.235 -4.963 1.00 98.50 86 ALA A C 1
ATOM 662 O O . ALA A 1 86 ? 0.630 6.319 -4.530 1.00 98.50 86 ALA A O 1
ATOM 663 N N . THR A 1 87 ? -1.070 4.951 -5.101 1.00 98.69 87 THR A N 1
ATOM 664 C CA . THR A 1 87 ? -2.123 5.776 -4.503 1.00 98.69 87 THR A CA 1
ATOM 665 C C . THR A 1 87 ? -2.932 4.934 -3.525 1.00 98.69 87 THR A C 1
ATOM 667 O O . THR A 1 87 ? -3.104 3.732 -3.730 1.00 98.69 87 THR A O 1
ATOM 670 N N . VAL A 1 88 ? -3.361 5.538 -2.417 1.00 98.44 88 VAL A N 1
ATOM 671 C CA . VAL A 1 88 ? -4.158 4.863 -1.387 1.00 98.44 88 VAL A CA 1
ATOM 672 C C . VAL A 1 88 ? -5.280 5.786 -0.926 1.00 98.44 88 VAL A C 1
ATOM 674 O O . VAL A 1 88 ? -5.024 6.883 -0.420 1.00 98.44 88 VAL A O 1
ATOM 677 N N . GLY A 1 89 ? -6.516 5.325 -1.092 1.00 97.62 89 GLY A N 1
ATOM 678 C CA . GLY A 1 89 ? -7.736 6.052 -0.775 1.00 97.62 89 GLY A CA 1
ATOM 679 C C . GLY A 1 89 ? -8.017 6.212 0.719 1.00 97.62 89 GLY A C 1
ATOM 680 O O . GLY A 1 89 ? -7.302 5.718 1.595 1.00 97.62 89 GLY A O 1
ATOM 681 N N . ALA A 1 90 ? -9.082 6.958 1.012 1.00 94.44 90 ALA A N 1
ATOM 682 C CA . ALA A 1 90 ? -9.494 7.280 2.372 1.00 94.44 90 ALA A CA 1
ATOM 683 C C . ALA A 1 90 ? -9.890 6.038 3.175 1.00 94.44 90 ALA A C 1
ATOM 685 O O . ALA A 1 90 ? -10.525 5.130 2.653 1.00 94.44 90 ALA A O 1
ATOM 686 N N . ASP A 1 91 ? -9.546 6.033 4.462 1.00 92.31 91 ASP A N 1
ATOM 687 C CA . ASP A 1 91 ? -9.963 5.031 5.454 1.00 92.31 91 ASP A CA 1
ATOM 688 C C . ASP A 1 91 ? -9.524 3.592 5.135 1.00 92.31 91 ASP A C 1
ATOM 690 O O . ASP A 1 91 ? -9.996 2.636 5.743 1.00 92.31 91 ASP A O 1
ATOM 694 N N . THR A 1 92 ? -8.576 3.436 4.213 1.00 94.94 92 THR A N 1
ATOM 695 C CA . THR A 1 92 ? -7.948 2.153 3.908 1.00 94.94 92 THR A CA 1
ATOM 696 C C . THR A 1 92 ? -7.030 1.720 5.048 1.00 94.94 92 THR A C 1
ATOM 698 O O . THR A 1 92 ? -6.241 2.514 5.579 1.00 94.94 92 THR A O 1
ATOM 701 N N . VAL A 1 93 ? -7.134 0.444 5.421 1.00 94.75 93 VAL A N 1
ATOM 702 C CA . VAL A 1 93 ? -6.308 -0.184 6.453 1.00 94.75 93 VAL A CA 1
ATOM 703 C C . VAL A 1 93 ? -5.234 -1.038 5.812 1.00 94.75 93 VAL A C 1
ATOM 705 O O . VAL A 1 93 ? -5.519 -1.933 5.020 1.00 94.75 93 VAL A O 1
ATOM 708 N N . ILE A 1 94 ? -3.991 -0.777 6.204 1.00 96.44 94 ILE A N 1
ATOM 709 C CA . ILE A 1 94 ? -2.817 -1.515 5.748 1.00 96.44 94 ILE A CA 1
ATOM 710 C C . ILE A 1 94 ? -2.214 -2.234 6.946 1.00 96.44 94 ILE A C 1
ATOM 712 O O . ILE A 1 94 ? -1.683 -1.609 7.867 1.00 96.44 94 ILE A O 1
ATOM 716 N N . MET A 1 95 ? -2.311 -3.558 6.935 1.00 96.19 95 MET A N 1
ATOM 717 C CA . MET A 1 95 ? -1.777 -4.410 7.989 1.00 96.19 95 MET A CA 1
ATOM 718 C C . MET A 1 95 ? -0.249 -4.592 7.861 1.00 96.19 95 MET A C 1
ATOM 720 O O . MET A 1 95 ? 0.351 -4.211 6.853 1.00 96.19 95 MET A O 1
ATOM 724 N N . PRO A 1 96 ? 0.419 -5.160 8.881 1.00 97.88 96 PRO A N 1
ATOM 725 C CA . PRO A 1 96 ? 1.877 -5.280 8.898 1.00 97.88 96 PRO A CA 1
ATOM 726 C C . PRO A 1 96 ? 2.388 -6.179 7.764 1.00 97.88 96 PRO A C 1
ATOM 728 O O . PRO A 1 96 ? 1.700 -7.110 7.344 1.00 97.88 96 PRO A O 1
ATOM 731 N N . GLY A 1 97 ? 3.602 -5.927 7.270 1.00 98.19 97 GLY A N 1
ATOM 732 C CA . GLY A 1 97 ? 4.230 -6.733 6.213 1.00 98.19 97 GLY A CA 1
ATOM 733 C C . GLY A 1 97 ? 3.627 -6.579 4.807 1.00 98.19 97 GLY A C 1
ATOM 734 O O . GLY A 1 97 ? 3.999 -7.334 3.899 1.00 98.19 97 GLY A O 1
ATOM 735 N N . VAL A 1 98 ? 2.680 -5.656 4.616 1.00 98.75 98 VAL A N 1
ATOM 736 C CA . VAL A 1 98 ? 2.073 -5.386 3.306 1.00 98.75 98 VAL A CA 1
ATOM 737 C C . VAL A 1 98 ? 3.070 -4.709 2.370 1.00 98.75 98 VAL A C 1
ATOM 739 O O . VAL A 1 98 ? 3.760 -3.775 2.764 1.00 98.75 98 VAL A O 1
ATOM 742 N N . VAL A 1 99 ? 3.104 -5.134 1.108 1.00 98.75 99 VAL A N 1
ATOM 743 C CA . VAL A 1 99 ? 3.896 -4.475 0.059 1.00 98.75 99 VAL A CA 1
ATOM 744 C C . VAL A 1 99 ? 2.979 -4.016 -1.064 1.00 98.75 99 VAL A C 1
ATOM 746 O O . VAL A 1 99 ? 2.315 -4.841 -1.684 1.00 98.75 99 VAL A O 1
ATOM 749 N N . ILE A 1 100 ? 2.993 -2.718 -1.360 1.00 98.50 100 ILE A N 1
ATOM 750 C CA . ILE A 1 100 ? 2.448 -2.129 -2.586 1.00 98.50 100 ILE A CA 1
ATOM 751 C C . ILE A 1 100 ? 3.643 -1.819 -3.489 1.00 98.50 100 ILE A C 1
ATOM 753 O O . ILE A 1 100 ? 4.284 -0.769 -3.381 1.00 98.50 100 ILE A O 1
ATOM 757 N N . GLY A 1 101 ? 3.996 -2.803 -4.314 1.00 97.00 101 GLY A N 1
ATOM 758 C CA . GLY A 1 101 ? 5.264 -2.878 -5.035 1.00 97.00 101 GLY A CA 1
ATOM 759 C C . GLY A 1 101 ? 5.100 -2.847 -6.551 1.00 97.00 101 GLY A C 1
ATOM 760 O O . GLY A 1 101 ? 3.998 -2.955 -7.084 1.00 97.00 101 GLY A O 1
ATOM 761 N N . ALA A 1 102 ? 6.220 -2.710 -7.257 1.00 95.25 102 ALA A N 1
ATOM 762 C CA . ALA A 1 102 ? 6.245 -2.856 -8.704 1.00 95.25 102 ALA A CA 1
ATOM 763 C C . ALA A 1 102 ? 6.362 -4.333 -9.100 1.00 95.25 102 ALA A C 1
ATOM 765 O O . ALA A 1 102 ? 7.169 -5.063 -8.532 1.00 95.25 102 ALA A O 1
ATOM 766 N N . GLN A 1 103 ? 5.595 -4.766 -10.103 1.00 92.38 103 GLN A N 1
ATOM 767 C CA . GLN A 1 103 ? 5.752 -6.101 -10.699 1.00 92.38 103 GLN A CA 1
ATOM 768 C C . GLN A 1 103 ? 6.943 -6.154 -11.670 1.00 92.38 103 GLN A C 1
ATOM 770 O O . GLN A 1 103 ? 7.576 -7.194 -11.834 1.00 92.38 103 GLN A O 1
ATOM 775 N N . LYS A 1 104 ? 7.249 -5.030 -12.330 1.00 90.75 104 LYS A N 1
ATOM 776 C CA . LYS A 1 104 ? 8.351 -4.878 -13.288 1.00 90.75 104 LYS A CA 1
ATOM 777 C C . LYS A 1 104 ? 9.107 -3.576 -13.015 1.00 90.75 104 LYS A C 1
ATOM 779 O O . LYS A 1 104 ? 8.524 -2.593 -12.563 1.00 90.75 104 LYS A O 1
ATOM 784 N N . LEU A 1 105 ? 10.402 -3.563 -13.325 1.00 88.88 105 LEU A N 1
ATOM 785 C CA . LEU A 1 105 ? 11.268 -2.383 -13.232 1.00 88.88 105 LEU A CA 1
ATOM 786 C C . LEU A 1 105 ? 11.073 -1.492 -14.465 1.00 88.88 105 LEU A C 1
ATOM 788 O O . LEU A 1 105 ? 11.849 -1.546 -15.414 1.00 88.88 105 LEU A O 1
ATOM 792 N N . THR A 1 106 ? 10.005 -0.700 -14.466 1.00 89.56 106 THR A N 1
ATOM 793 C CA . THR A 1 106 ? 9.680 0.240 -15.549 1.00 89.56 106 THR A CA 1
ATOM 794 C C . THR A 1 106 ? 9.663 1.680 -15.044 1.00 89.56 106 THR A C 1
ATOM 796 O O . THR A 1 106 ? 9.492 1.932 -13.851 1.00 89.56 106 THR A O 1
ATOM 799 N N . SER A 1 107 ? 9.843 2.645 -15.946 1.00 89.12 107 SER A N 1
ATOM 800 C CA . SER A 1 107 ? 9.571 4.052 -15.645 1.00 89.12 107 SER A CA 1
ATOM 801 C C . SER A 1 107 ? 8.058 4.315 -15.622 1.00 89.12 107 SER A C 1
ATOM 803 O O . SER A 1 107 ? 7.265 3.539 -16.156 1.00 89.12 107 SER A O 1
ATOM 805 N N . GLY A 1 108 ? 7.645 5.407 -14.975 1.00 93.81 108 GLY A N 1
ATOM 806 C CA . GLY A 1 108 ? 6.233 5.785 -14.876 1.00 93.81 108 GLY A CA 1
ATOM 807 C C . GLY A 1 108 ? 5.438 4.971 -13.848 1.00 93.81 108 GLY A C 1
ATOM 808 O O . GLY A 1 108 ? 5.988 4.506 -12.840 1.00 93.81 108 GLY A O 1
ATOM 809 N N . LYS A 1 109 ? 4.123 4.862 -14.086 1.00 96.62 109 LYS A N 1
ATOM 810 C CA . LYS A 1 109 ? 3.152 4.193 -13.209 1.00 96.62 109 LYS A CA 1
ATOM 811 C C . LYS A 1 109 ? 3.424 2.689 -13.157 1.00 96.62 109 LYS A C 1
ATOM 813 O O . LYS A 1 109 ? 3.378 2.008 -14.175 1.00 96.62 109 LYS A O 1
ATOM 818 N N . ARG A 1 110 ? 3.713 2.183 -11.956 1.00 97.06 110 ARG A N 1
ATOM 819 C CA . ARG A 1 110 ? 4.139 0.785 -11.743 1.00 97.06 110 ARG A CA 1
ATOM 820 C C . ARG A 1 110 ? 3.713 0.175 -10.410 1.00 97.06 110 ARG A C 1
ATOM 822 O O . ARG A 1 110 ? 3.969 -0.998 -10.181 1.00 97.06 110 ARG A O 1
ATOM 829 N N . HIS A 1 111 ? 3.082 0.967 -9.553 1.00 98.38 111 HIS A N 1
ATOM 830 C CA . HIS A 1 111 ? 2.535 0.557 -8.261 1.00 98.38 111 HIS A CA 1
ATOM 831 C C . HIS A 1 111 ? 1.021 0.747 -8.274 1.00 98.38 111 HIS A C 1
ATOM 833 O O . HIS A 1 111 ? 0.528 1.591 -9.029 1.00 98.38 111 HIS A O 1
ATOM 839 N N . ALA A 1 112 ? 0.329 0.012 -7.411 1.00 98.25 112 ALA A N 1
ATOM 840 C CA . ALA A 1 112 ? -1.122 -0.074 -7.420 1.00 98.25 112 ALA A CA 1
ATOM 841 C C . ALA A 1 112 ? -1.833 1.247 -7.090 1.00 98.25 112 ALA A C 1
ATOM 843 O O . ALA A 1 112 ? -1.289 2.124 -6.408 1.00 98.25 112 ALA A O 1
ATOM 844 N N . ASP A 1 113 ? -3.072 1.343 -7.562 1.00 98.75 113 ASP A N 1
ATOM 845 C CA . ASP A 1 113 ? -4.080 2.288 -7.093 1.00 98.75 113 ASP A CA 1
ATOM 846 C C . ASP A 1 113 ? -5.031 1.554 -6.151 1.00 98.75 113 ASP A C 1
ATOM 848 O O . ASP A 1 113 ? -5.797 0.690 -6.572 1.00 98.75 113 ASP A O 1
ATOM 852 N N . VAL A 1 114 ? -4.952 1.865 -4.860 1.00 98.69 114 VAL A N 1
ATOM 853 C CA . VAL A 1 114 ? -5.806 1.268 -3.833 1.00 98.69 114 VAL A CA 1
ATOM 854 C C . VAL A 1 114 ? -6.918 2.246 -3.486 1.00 98.69 114 VAL A C 1
ATOM 856 O O . VAL A 1 114 ? -6.647 3.376 -3.084 1.00 98.69 114 VAL A O 1
ATOM 859 N N . GLY A 1 115 ? -8.164 1.804 -3.623 1.00 98.31 115 GLY A N 1
ATOM 860 C CA . GLY A 1 115 ? -9.369 2.581 -3.359 1.00 98.31 115 GLY A CA 1
ATOM 861 C C . GLY A 1 115 ? -9.568 2.946 -1.888 1.00 98.31 115 GLY A C 1
ATOM 862 O O . GLY A 1 115 ? -8.692 2.767 -1.034 1.00 98.31 115 GLY A O 1
ATOM 863 N N . ALA A 1 116 ? -10.738 3.498 -1.590 1.00 96.31 116 ALA A N 1
ATOM 864 C CA . ALA A 1 116 ? -11.159 3.864 -0.245 1.00 96.31 116 ALA A CA 1
ATOM 865 C C . ALA A 1 116 ? -11.734 2.665 0.524 1.00 96.31 116 ALA A C 1
ATOM 867 O O . ALA A 1 116 ? -12.382 1.793 -0.053 1.00 96.31 116 ALA A O 1
ATOM 868 N N . ARG A 1 117 ? -11.554 2.661 1.850 1.00 94.00 117 ARG A N 1
ATOM 869 C CA . ARG A 1 117 ? -12.079 1.648 2.788 1.00 94.00 117 ARG A CA 1
ATOM 870 C C . ARG A 1 117 ? -11.636 0.218 2.461 1.00 94.00 117 ARG A C 1
ATOM 872 O O . ARG A 1 117 ? -12.292 -0.741 2.857 1.00 94.00 117 ARG A O 1
ATOM 879 N N . VAL A 1 118 ? -10.512 0.071 1.763 1.00 96.31 118 VAL A N 1
ATOM 880 C CA . VAL A 1 118 ? -9.929 -1.236 1.464 1.00 96.31 118 VAL A CA 1
ATOM 881 C C . VAL A 1 118 ? -9.305 -1.806 2.735 1.00 96.31 118 VAL A C 1
ATOM 883 O O . VAL A 1 118 ? -8.641 -1.095 3.494 1.00 96.31 118 VAL A O 1
ATOM 886 N N . MET A 1 119 ? -9.481 -3.104 2.963 1.00 95.94 119 MET A N 1
ATOM 887 C CA . MET A 1 119 ? -8.729 -3.840 3.978 1.00 95.94 119 MET A CA 1
ATOM 888 C C . MET A 1 119 ? -7.604 -4.613 3.296 1.00 95.94 119 MET A C 1
ATOM 890 O O . MET A 1 119 ? -7.868 -5.558 2.557 1.00 95.94 119 MET A O 1
ATOM 894 N N . VAL A 1 120 ? -6.348 -4.257 3.569 1.00 97.94 120 VAL A N 1
ATOM 895 C CA . VAL A 1 120 ? -5.186 -4.999 3.069 1.00 97.94 120 VAL A CA 1
ATOM 896 C C . VAL A 1 120 ? -4.603 -5.850 4.191 1.00 97.94 120 VAL A C 1
ATOM 898 O O . VAL A 1 120 ? -3.965 -5.330 5.108 1.00 97.94 120 VAL A O 1
ATOM 901 N N . GLY A 1 121 ? -4.854 -7.159 4.127 1.00 97.06 121 GLY A N 1
ATOM 902 C CA . GLY A 1 121 ? -4.469 -8.139 5.138 1.00 97.06 121 GLY A CA 1
ATOM 903 C C . GLY A 1 121 ? -2.959 -8.268 5.337 1.00 97.06 121 GLY A C 1
ATOM 904 O O . GLY A 1 121 ? -2.156 -7.955 4.458 1.00 97.06 121 GLY A O 1
ATOM 905 N N . ALA A 1 122 ? -2.562 -8.738 6.523 1.00 97.88 122 ALA A N 1
ATOM 906 C CA . ALA A 1 122 ? -1.156 -8.809 6.915 1.00 97.88 122 ALA A CA 1
ATOM 907 C C . ALA A 1 122 ? -0.336 -9.629 5.909 1.00 97.88 122 ALA A C 1
ATOM 909 O O . ALA A 1 122 ? -0.771 -10.683 5.448 1.00 97.88 122 ALA A O 1
ATOM 910 N N . GLY A 1 123 ? 0.848 -9.138 5.554 1.00 98.31 123 GLY A N 1
ATOM 911 C CA . GLY A 1 123 ? 1.748 -9.823 4.632 1.00 98.31 123 GLY A CA 1
ATOM 912 C C . GLY A 1 123 ? 1.306 -9.841 3.163 1.00 98.31 123 GLY A C 1
ATOM 913 O O . GLY A 1 123 ? 2.037 -10.399 2.345 1.00 98.31 123 GLY A O 1
ATOM 914 N N . ALA A 1 124 ? 0.178 -9.231 2.784 1.00 98.75 124 ALA A N 1
ATOM 915 C CA . ALA A 1 124 ? -0.251 -9.192 1.385 1.00 98.75 124 ALA A CA 1
ATOM 916 C C . ALA A 1 124 ? 0.749 -8.441 0.485 1.00 98.75 124 ALA A C 1
ATOM 918 O O . ALA A 1 124 ? 1.448 -7.522 0.917 1.00 98.75 124 ALA A O 1
ATOM 919 N N . LYS A 1 125 ? 0.822 -8.837 -0.784 1.00 98.75 125 LYS A N 1
ATOM 920 C CA . LYS A 1 125 ? 1.668 -8.230 -1.814 1.00 98.75 125 LYS A CA 1
ATOM 921 C C . LYS A 1 125 ? 0.770 -7.802 -2.969 1.00 98.75 125 LYS A C 1
ATOM 923 O O . LYS A 1 125 ? 0.187 -8.650 -3.631 1.00 98.75 125 LYS A O 1
ATOM 928 N N . VAL A 1 126 ? 0.650 -6.502 -3.202 1.00 98.69 126 VAL A N 1
ATOM 929 C CA . VAL A 1 126 ? -0.084 -5.920 -4.331 1.00 98.69 126 VAL A CA 1
ATOM 930 C C . VAL A 1 126 ? 0.954 -5.378 -5.301 1.00 98.69 126 VAL A C 1
ATOM 932 O O . VAL A 1 126 ? 1.660 -4.418 -4.984 1.00 98.69 126 VAL A O 1
ATOM 935 N N . LEU A 1 127 ? 1.131 -6.060 -6.431 1.00 98.44 127 LEU A N 1
ATOM 936 C CA . LEU A 1 127 ? 2.280 -5.873 -7.311 1.00 98.44 127 LEU A CA 1
ATOM 937 C C . LEU A 1 127 ? 1.844 -5.399 -8.696 1.00 98.44 127 LEU A C 1
ATOM 939 O O . LEU A 1 127 ? 1.055 -6.057 -9.362 1.00 98.44 127 LEU A O 1
ATOM 943 N N . GLY A 1 128 ? 2.440 -4.298 -9.152 1.00 97.00 128 GLY A N 1
ATOM 944 C CA . GLY A 1 128 ? 2.166 -3.721 -10.466 1.00 97.00 128 GLY A CA 1
ATOM 945 C C . GLY A 1 128 ? 1.138 -2.588 -10.424 1.00 97.00 128 GLY A C 1
ATOM 946 O O . GLY A 1 128 ? 0.628 -2.243 -9.356 1.00 97.00 128 GLY A O 1
ATOM 947 N N . PRO A 1 129 ? 0.860 -1.961 -11.579 1.00 97.38 129 PRO A N 1
ATOM 948 C CA . PRO A 1 129 ? -0.116 -0.883 -11.706 1.00 97.38 129 PRO A CA 1
ATOM 949 C C . PRO A 1 129 ? -1.555 -1.430 -11.748 1.00 97.38 129 PRO A C 1
ATOM 951 O O . PRO A 1 129 ? -2.297 -1.133 -12.676 1.00 97.38 129 PRO A O 1
ATOM 954 N N . VAL A 1 130 ? -1.916 -2.259 -10.766 1.00 98.19 130 VAL A N 1
ATOM 955 C CA . VAL A 1 130 ? -3.264 -2.824 -10.610 1.00 98.19 130 VAL A CA 1
ATOM 956 C C . VAL A 1 130 ? -4.171 -1.870 -9.839 1.00 98.19 130 VAL A C 1
ATOM 958 O O . VAL A 1 130 ? -3.700 -1.071 -9.023 1.00 98.19 130 VAL A O 1
ATOM 961 N N . VAL A 1 131 ? -5.474 -1.989 -10.057 1.00 98.69 131 VAL A N 1
ATOM 962 C CA . VAL A 1 131 ? -6.512 -1.249 -9.343 1.00 98.69 131 VAL A CA 1
ATOM 963 C C . VAL A 1 131 ? -7.170 -2.162 -8.315 1.00 98.69 131 VAL A C 1
ATOM 965 O O . VAL A 1 131 ? -7.692 -3.223 -8.646 1.00 98.69 131 VAL A O 1
ATOM 968 N N . VAL A 1 132 ? -7.182 -1.734 -7.054 1.00 98.56 132 VAL A N 1
ATOM 969 C CA . VAL A 1 132 ? -7.981 -2.352 -5.991 1.00 98.56 132 VAL A CA 1
ATOM 970 C C . VAL A 1 132 ? -9.153 -1.428 -5.701 1.00 98.56 132 VAL A C 1
ATOM 972 O O . VAL A 1 132 ? -8.961 -0.336 -5.173 1.00 98.56 132 VAL A O 1
ATOM 975 N N . GLY A 1 133 ? -10.358 -1.848 -6.074 1.00 97.75 133 GLY A N 1
ATOM 976 C CA . GLY A 1 133 ? -11.570 -1.052 -5.936 1.00 97.75 133 GLY A CA 1
ATOM 977 C C . GLY A 1 133 ? -11.950 -0.761 -4.485 1.00 97.75 133 GLY A C 1
ATOM 978 O O . GLY A 1 133 ? -11.518 -1.439 -3.554 1.00 97.75 133 GLY A O 1
ATOM 979 N N . ASP A 1 134 ? -12.791 0.255 -4.302 1.00 96.00 134 ASP A N 1
ATOM 980 C CA . ASP A 1 134 ? -13.317 0.646 -2.994 1.00 96.00 134 ASP A CA 1
ATOM 981 C C . ASP A 1 134 ? -13.965 -0.529 -2.251 1.00 96.00 134 ASP A C 1
ATOM 983 O O . ASP A 1 134 ? -14.578 -1.402 -2.862 1.00 96.00 134 ASP A O 1
ATOM 987 N N . ASP A 1 135 ? -13.864 -0.537 -0.922 1.00 92.62 135 ASP A N 1
ATOM 988 C CA . ASP A 1 135 ? -14.449 -1.563 -0.044 1.00 92.62 135 ASP A CA 1
ATOM 989 C C . ASP A 1 135 ? -13.940 -3.000 -0.293 1.00 92.62 135 ASP A C 1
ATOM 991 O O . ASP A 1 135 ? -14.487 -3.953 0.266 1.00 92.62 135 ASP A O 1
ATOM 995 N N . ALA A 1 136 ? -12.908 -3.189 -1.123 1.00 95.75 136 ALA A N 1
ATOM 996 C CA . ALA A 1 136 ? -12.322 -4.502 -1.362 1.00 95.75 136 ALA A CA 1
ATOM 997 C C . ALA A 1 136 ? -11.564 -5.036 -0.133 1.00 95.75 136 ALA A C 1
ATOM 999 O O . ALA A 1 136 ? -11.053 -4.288 0.708 1.00 95.75 136 ALA A O 1
ATOM 1000 N N . ILE A 1 137 ? -11.438 -6.359 -0.061 1.00 96.25 137 ILE A N 1
ATOM 1001 C CA . ILE A 1 137 ? -10.696 -7.061 0.987 1.00 96.25 137 ILE A CA 1
ATOM 1002 C C . ILE A 1 137 ? -9.588 -7.882 0.337 1.00 96.25 137 ILE A C 1
ATOM 1004 O O . ILE A 1 137 ? -9.844 -8.805 -0.430 1.00 96.25 137 ILE A O 1
ATOM 1008 N N . ILE A 1 138 ? -8.340 -7.584 0.678 1.00 98.00 138 ILE A N 1
ATOM 1009 C CA . ILE A 1 138 ? -7.186 -8.390 0.291 1.00 98.00 138 ILE A CA 1
ATOM 1010 C C . ILE A 1 138 ? -6.827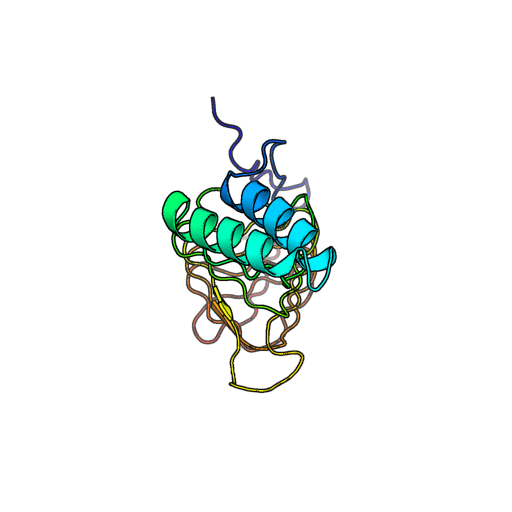 -9.296 1.465 1.00 98.00 138 ILE A C 1
ATOM 1012 O O . ILE A 1 138 ? -6.524 -8.819 2.561 1.00 98.00 138 ILE A O 1
ATOM 1016 N N . GLY A 1 139 ? -6.864 -10.608 1.246 1.00 97.06 139 GLY A N 1
ATOM 1017 C CA . GLY A 1 139 ? -6.528 -11.600 2.260 1.00 97.06 139 GLY A CA 1
ATOM 1018 C C . GLY A 1 139 ? -5.085 -11.490 2.745 1.00 97.06 139 GLY A C 1
ATOM 1019 O O . GLY A 1 139 ? -4.195 -11.017 2.035 1.00 97.06 139 GLY A O 1
ATOM 1020 N N . ALA A 1 140 ? -4.837 -11.973 3.962 1.00 97.50 140 ALA A N 1
ATOM 1021 C CA . ALA A 1 140 ? -3.481 -12.083 4.483 1.00 97.50 140 ALA A CA 1
ATOM 1022 C C . ALA A 1 140 ? -2.609 -12.951 3.559 1.00 97.50 140 ALA A C 1
ATOM 1024 O O . ALA A 1 140 ? -3.066 -13.970 3.040 1.00 97.50 140 ALA A O 1
ATOM 1025 N N . ASN A 1 141 ? -1.359 -12.534 3.350 1.00 98.44 141 ASN A N 1
ATOM 1026 C CA . ASN A 1 141 ? -0.384 -13.167 2.451 1.00 98.44 141 ASN A CA 1
ATOM 1027 C C . ASN A 1 141 ? -0.841 -13.355 0.988 1.00 98.44 141 ASN A C 1
ATOM 1029 O O . ASN A 1 141 ? -0.175 -14.066 0.237 1.00 98.44 141 ASN A O 1
ATOM 1033 N N . ALA A 1 142 ? -1.936 -12.721 0.553 1.00 98.56 142 ALA A N 1
ATOM 1034 C CA . ALA A 1 142 ? -2.363 -12.784 -0.840 1.00 98.56 142 ALA A CA 1
ATOM 1035 C C . ALA A 1 142 ? -1.361 -12.069 -1.761 1.00 98.56 142 ALA A C 1
ATOM 1037 O O . ALA A 1 142 ? -0.773 -11.057 -1.375 1.00 98.56 142 ALA A O 1
ATOM 1038 N N . VAL A 1 143 ? -1.193 -12.569 -2.988 1.00 98.69 143 VAL A N 1
ATOM 1039 C CA . VAL A 1 143 ? -0.356 -11.939 -4.023 1.00 98.69 143 VAL A CA 1
ATOM 1040 C C . VAL A 1 143 ? -1.246 -11.462 -5.163 1.00 98.69 143 VAL A C 1
ATOM 1042 O O . VAL A 1 143 ? -1.631 -12.239 -6.033 1.00 98.69 143 VAL A O 1
ATOM 1045 N N . VAL A 1 144 ? -1.592 -10.181 -5.139 1.00 98.62 144 VAL A N 1
ATOM 1046 C CA . VAL A 1 144 ? -2.471 -9.527 -6.111 1.00 98.62 144 VAL A CA 1
ATOM 1047 C C . VAL A 1 144 ? -1.632 -9.005 -7.272 1.00 98.62 144 VAL A C 1
ATOM 1049 O O . VAL A 1 144 ? -0.744 -8.174 -7.072 1.00 98.62 144 VAL A O 1
ATOM 1052 N N . ILE A 1 145 ? -1.919 -9.512 -8.469 1.00 98.25 145 ILE A N 1
ATOM 1053 C CA . ILE A 1 145 ? -1.267 -9.144 -9.738 1.00 98.25 145 ILE A CA 1
ATOM 1054 C C . ILE A 1 145 ? -2.275 -8.781 -10.839 1.00 98.25 145 ILE A C 1
ATOM 1056 O O . ILE A 1 145 ? -1.869 -8.454 -11.947 1.00 98.25 145 ILE A O 1
ATOM 1060 N N . ASP A 1 146 ? -3.567 -8.815 -10.512 1.00 98.19 146 ASP A N 1
ATOM 1061 C CA . ASP A 1 146 ? -4.690 -8.462 -11.378 1.00 98.19 146 ASP A CA 1
ATOM 1062 C C . ASP A 1 146 ? -5.617 -7.503 -10.611 1.00 98.19 146 ASP A C 1
ATOM 1064 O O . ASP A 1 146 ? -5.583 -7.462 -9.374 1.00 98.19 146 ASP A O 1
ATOM 1068 N N . ASP A 1 147 ? -6.444 -6.745 -11.331 1.00 98.38 147 ASP A N 1
ATOM 1069 C CA . ASP A 1 147 ? -7.392 -5.804 -10.729 1.00 98.38 147 ASP A CA 1
ATOM 1070 C C . ASP A 1 147 ? -8.409 -6.513 -9.819 1.00 98.38 147 ASP A C 1
ATOM 1072 O O . ASP A 1 147 ? -8.898 -7.609 -10.109 1.00 98.38 147 ASP A O 1
ATOM 1076 N N . VAL A 1 148 ? -8.763 -5.854 -8.716 1.00 98.00 148 VAL A N 1
ATOM 1077 C CA . VAL A 1 148 ? -9.747 -6.331 -7.739 1.00 98.00 148 VAL A CA 1
ATOM 1078 C C . VAL A 1 148 ? -10.971 -5.417 -7.793 1.00 98.00 148 VAL A C 1
ATOM 1080 O O . VAL A 1 148 ? -10.845 -4.233 -7.474 1.00 98.00 148 VAL A O 1
ATOM 1083 N N . PRO A 1 149 ? -12.159 -5.923 -8.172 1.00 97.31 149 PRO A N 1
ATOM 1084 C CA . PRO A 1 149 ? -13.368 -5.108 -8.227 1.00 97.31 149 PRO A CA 1
ATOM 1085 C C . PRO A 1 149 ? -13.759 -4.522 -6.859 1.00 97.31 149 PRO A C 1
ATOM 1087 O O . PRO A 1 149 ? -13.445 -5.116 -5.823 1.00 97.31 149 PRO A O 1
ATOM 1090 N N . PRO A 1 150 ? -14.496 -3.396 -6.825 1.00 95.38 150 PRO A N 1
ATOM 1091 C CA . PRO A 1 150 ? -15.021 -2.845 -5.580 1.00 95.38 150 PRO A CA 1
ATOM 1092 C C . PRO A 1 150 ? -15.855 -3.862 -4.789 1.00 95.38 150 PRO A C 1
ATOM 1094 O O . PRO A 1 150 ? -16.653 -4.604 -5.362 1.00 95.38 150 PRO A O 1
ATOM 1097 N N . GLY A 1 151 ? -15.673 -3.902 -3.469 1.00 89.19 151 GLY A N 1
ATOM 1098 C CA . GLY A 1 151 ? -16.360 -4.822 -2.557 1.00 89.19 151 GLY A CA 1
ATOM 1099 C C . GLY A 1 151 ? -15.955 -6.296 -2.682 1.00 89.19 151 GLY A C 1
ATOM 1100 O O . GLY A 1 151 ? -16.439 -7.122 -1.907 1.00 89.19 151 GLY A O 1
ATOM 1101 N N . ALA A 1 152 ? -15.088 -6.651 -3.635 1.00 92.38 152 ALA A N 1
ATOM 1102 C CA . ALA A 1 152 ? -14.641 -8.022 -3.830 1.00 92.38 152 ALA A CA 1
ATOM 1103 C C . ALA A 1 152 ? -13.608 -8.435 -2.773 1.00 92.38 152 ALA A C 1
ATOM 1105 O O . ALA A 1 152 ? -12.878 -7.610 -2.221 1.00 92.38 152 ALA A O 1
ATOM 1106 N N . THR A 1 153 ? -13.512 -9.739 -2.517 1.00 95.94 153 THR A N 1
ATOM 1107 C CA . THR A 1 153 ? -12.465 -10.308 -1.663 1.00 95.94 153 THR A CA 1
ATOM 1108 C C . THR A 1 153 ? -11.473 -11.079 -2.527 1.00 95.94 153 THR A C 1
ATOM 1110 O O . THR A 1 153 ? -11.880 -11.939 -3.302 1.00 95.94 153 THR A O 1
ATOM 1113 N N . ALA A 1 154 ? -10.179 -10.786 -2.410 1.00 97.19 154 ALA A N 1
ATOM 1114 C CA . ALA A 1 154 ? -9.108 -11.434 -3.164 1.00 97.19 154 ALA A CA 1
ATOM 1115 C C . ALA A 1 154 ? -8.150 -12.170 -2.218 1.00 97.19 154 ALA A C 1
ATOM 1117 O O . ALA A 1 154 ? -7.576 -11.561 -1.314 1.00 97.19 154 ALA A O 1
ATOM 1118 N N . VAL A 1 155 ? -7.950 -13.475 -2.418 1.00 97.50 155 VAL A N 1
ATOM 1119 C CA . VAL A 1 155 ? -7.116 -14.327 -1.544 1.00 97.50 155 VAL A CA 1
ATOM 1120 C C . VAL A 1 155 ? -6.227 -15.274 -2.349 1.00 97.50 155 VAL A C 1
ATOM 1122 O O . VAL A 1 155 ? -6.554 -15.611 -3.483 1.00 97.50 155 VAL A O 1
ATOM 1125 N N . GLY A 1 156 ? -5.126 -15.744 -1.756 1.00 96.56 156 GLY A N 1
ATOM 1126 C CA . GLY A 1 156 ? -4.257 -16.770 -2.349 1.00 96.56 156 GLY A CA 1
ATOM 1127 C C . GLY A 1 156 ? -3.056 -16.237 -3.137 1.00 96.56 156 GLY A C 1
ATOM 1128 O O . GLY A 1 156 ? -2.798 -15.032 -3.189 1.00 96.56 156 GLY A O 1
ATOM 1129 N N . VAL A 1 157 ? -2.291 -17.166 -3.719 1.00 97.62 157 VAL A N 1
ATOM 1130 C CA . VAL A 1 157 ? -1.056 -16.896 -4.472 1.00 97.62 157 VAL A CA 1
ATOM 1131 C C . VAL A 1 157 ? -1.064 -17.697 -5.783 1.00 97.62 157 VAL A C 1
ATOM 1133 O O . VAL A 1 157 ? -0.884 -18.913 -5.736 1.00 97.62 157 VAL A O 1
ATOM 1136 N N . PRO A 1 158 ? -1.237 -17.053 -6.953 1.00 96.75 158 PRO A N 1
ATOM 1137 C CA . PRO A 1 158 ? -1.715 -15.677 -7.128 1.00 96.75 158 PRO A CA 1
ATOM 1138 C C . PRO A 1 158 ? -3.142 -15.498 -6.587 1.00 96.75 158 PRO A C 1
ATOM 1140 O O . PRO A 1 158 ? -3.902 -16.461 -6.474 1.00 96.75 158 PRO A O 1
ATOM 1143 N N . ALA A 1 159 ? -3.505 -14.264 -6.252 1.00 97.62 159 ALA A N 1
ATOM 1144 C CA . ALA A 1 159 ? -4.801 -13.959 -5.674 1.00 97.62 159 ALA A CA 1
ATOM 1145 C C . ALA A 1 159 ? -5.936 -14.258 -6.664 1.00 97.62 159 ALA A C 1
ATOM 1147 O O . ALA A 1 159 ? -5.814 -14.054 -7.876 1.00 97.62 159 ALA A O 1
ATOM 1148 N N . ARG A 1 160 ? -7.053 -14.750 -6.138 1.00 97.31 160 ARG A N 1
ATOM 1149 C CA . ARG A 1 160 ? -8.293 -14.999 -6.872 1.00 97.31 160 ARG A CA 1
ATOM 1150 C C . ARG A 1 160 ? -9.448 -14.352 -6.133 1.00 97.31 160 ARG A C 1
ATOM 1152 O O . ARG A 1 160 ? -9.455 -14.320 -4.901 1.00 97.31 160 ARG A O 1
ATOM 1159 N N . ILE A 1 161 ? -10.403 -13.834 -6.900 1.00 95.62 161 ILE A N 1
ATOM 1160 C CA 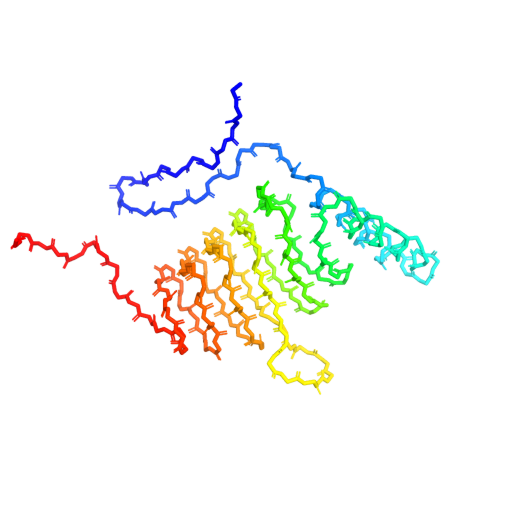. ILE A 1 161 ? -11.629 -13.274 -6.346 1.00 95.62 161 ILE A CA 1
ATOM 1161 C C . ILE A 1 161 ? -12.477 -14.415 -5.791 1.00 95.62 161 ILE A C 1
ATOM 1163 O O . ILE A 1 161 ? -12.781 -15.368 -6.506 1.00 95.62 161 ILE A O 1
ATOM 1167 N N . VAL A 1 162 ? -12.853 -14.304 -4.523 1.00 90.19 162 VAL A N 1
ATOM 1168 C CA . VAL A 1 162 ? -13.824 -15.179 -3.871 1.00 90.19 162 VAL A CA 1
ATOM 1169 C C . VAL A 1 162 ? -15.116 -14.398 -3.670 1.00 90.19 162 VAL A C 1
ATOM 1171 O O . VAL A 1 162 ? -15.102 -13.251 -3.215 1.00 90.19 162 VAL A O 1
ATOM 1174 N N . VAL A 1 163 ? -16.238 -15.006 -4.050 1.00 75.69 163 VAL A N 1
ATOM 1175 C CA . VAL A 1 163 ? -17.566 -14.470 -3.740 1.00 75.69 163 VAL A CA 1
ATOM 1176 C C . VAL A 1 163 ? -17.729 -14.551 -2.222 1.00 75.69 163 VAL A C 1
ATOM 1178 O O . VAL A 1 163 ? -17.443 -15.586 -1.621 1.00 75.69 163 VAL A O 1
ATOM 1181 N N . GLY A 1 164 ? -18.064 -13.425 -1.590 1.00 55.22 164 GLY A N 1
ATOM 1182 C CA . GLY A 1 164 ? -18.095 -13.311 -0.134 1.00 55.22 164 GLY A CA 1
ATOM 1183 C C . GLY A 1 164 ? -19.099 -14.271 0.506 1.00 55.22 164 GLY A C 1
ATOM 1184 O O . GLY A 1 164 ? -20.148 -14.551 -0.066 1.00 55.22 164 GLY A O 1
ATOM 1185 N N . ALA A 1 165 ? -18.794 -14.709 1.729 1.00 43.72 165 ALA A N 1
ATOM 1186 C CA . ALA A 1 165 ? -19.664 -15.472 2.629 1.00 43.72 165 ALA A CA 1
ATOM 1187 C C . ALA A 1 165 ? -20.885 -14.651 3.119 1.00 43.72 165 ALA A C 1
ATOM 1189 O O . ALA A 1 165 ? -21.119 -14.501 4.315 1.00 43.72 165 ALA A O 1
ATOM 1190 N N . GLY A 1 166 ? -21.623 -14.055 2.182 1.00 43.69 166 GLY A N 1
ATOM 1191 C CA . GLY A 1 166 ? -22.907 -13.381 2.375 1.00 43.69 166 GLY A CA 1
ATOM 1192 C C . GLY A 1 166 ? -24.044 -14.015 1.565 1.00 43.69 166 GLY A C 1
ATOM 1193 O O . GLY A 1 166 ? -25.165 -13.525 1.634 1.00 43.69 166 GLY A O 1
ATOM 1194 N N . GLU A 1 167 ? -23.763 -15.096 0.829 1.00 44.50 167 GLU A N 1
ATOM 1195 C CA . GLU A 1 167 ? -24.733 -15.907 0.078 1.00 44.50 167 GLU A CA 1
ATOM 1196 C C . GLU A 1 167 ? -24.468 -17.413 0.271 1.00 44.50 167 GLU A C 1
ATOM 1198 O O . GLU A 1 167 ? -24.507 -18.184 -0.680 1.00 44.50 167 GLU A O 1
ATOM 1203 N N . ASP A 1 168 ? -24.192 -17.847 1.504 1.00 42.28 168 ASP A N 1
ATOM 1204 C CA . ASP A 1 168 ? -24.380 -19.256 1.879 1.00 42.28 168 ASP A CA 1
ATOM 1205 C C . ASP A 1 168 ? -25.554 -19.315 2.863 1.00 42.28 168 ASP A C 1
ATOM 1207 O O . ASP A 1 168 ? -25.432 -19.137 4.075 1.00 42.28 168 ASP A O 1
ATOM 1211 N N . SER A 1 169 ? -26.739 -19.433 2.271 1.00 46.72 169 SER A N 1
ATOM 1212 C CA . SER A 1 169 ? -27.954 -19.928 2.906 1.00 46.72 169 SER A CA 1
ATOM 1213 C C . SER A 1 169 ? -27.717 -21.336 3.453 1.00 46.72 169 SER A C 1
ATOM 1215 O O . SER A 1 169 ? -27.227 -22.174 2.698 1.00 46.72 169 SER A O 1
ATOM 1217 N N . ASP A 1 170 ? -28.133 -21.592 4.696 1.00 41.19 170 ASP A N 1
ATOM 1218 C CA . ASP A 1 170 ? -28.502 -22.914 5.227 1.00 41.19 170 ASP A CA 1
ATOM 1219 C C . ASP A 1 170 ? -27.763 -24.124 4.620 1.00 41.19 170 ASP A C 1
ATOM 1221 O O . ASP A 1 170 ? -28.295 -24.779 3.718 1.00 41.19 170 ASP A O 1
ATOM 1225 N N . ARG A 1 171 ? -26.590 -24.478 5.161 1.00 40.84 171 ARG A N 1
ATOM 1226 C CA . ARG A 1 171 ? -26.071 -25.858 5.154 1.00 40.84 171 ARG A CA 1
ATOM 1227 C C . ARG A 1 171 ? -25.282 -26.170 6.415 1.00 40.84 171 ARG A C 1
ATOM 1229 O O . ARG A 1 171 ? -24.414 -25.351 6.785 1.00 40.84 171 ARG A O 1
#

Sequence (171 aa):
MSAYVEMCGDRKGRIVARSGRRRSVAVRLYLLSHGACQAGRLGWPFAKLLHWTAKILTAADIDPRAHLHPTVYIPHATGVVIGETATVGADTVIMPGVVIGAQKLTSGKRHADVGARVMVGAGAKVLGPVVVGDDAIIGANAVVIDDVPPGATAVGVPARIVVGAGEDSDR

Foldseek 3Di:
DDPDFPQDQDVLRARQGAQDPDADPLLVLLVQLLVLVVVPPVSPVVSVVSQVVSCVPQVARARSQEAEDSQEHEPRRRLHHHDNQEHAEHSEYDYYNEHQEFPDDDPDFGGDYHYYREYAAHNEYAYTHEYEADSEYEYHNEYDPHHHYHVWYWHDVPTDTDDDPSPDPDD